Protein AF-A0A8X6HAU8-F1 (afdb_monomer_lite)

Radius of gyration: 21.68 Å; chains: 1; bounding box: 49×38×52 Å

Organism: Trichonephila clavata (NCBI:txid2740835)

Secondary structure (DSSP, 8-state):
----------------TTHHHHHHHHHHHHHHHHH--THHHHHHHHHGGG--SHHHHHHHHHHHH--HHHHHHHHHHHHHT--PPTT--HHHHHHHHHHHHHH--

pLDDT: mean 75.09, std 17.7, range [33.81, 94.06]

Foldseek 3Di:
DDDPDDDDDDDDDDDDPVVVVQVVFVVVLVVVLVVDDDPRNVVCVVCVVVCSGPVSVVVVCCVVPVPLVVVLVVLVVCVVPDDQDDVRDPVNVVVSNVVSVVSHD

Sequence (105 aa):
MARQVMIRQGRLRNTNESQNLTDGMTLCLANAYFFLKGTARMWYENNEENLSSWGKFQEQLKIAFGSTELFIKQAERELKNRAQKTGESTQTLKVRLSKCARTLP

Structure (mmCIF, N/CA/C/O backbone):
data_AF-A0A8X6HAU8-F1
#
_entry.id   AF-A0A8X6HAU8-F1
#
loop_
_atom_site.group_PDB
_atom_site.id
_atom_site.type_symbol
_atom_site.label_atom_id
_atom_site.label_alt_id
_atom_site.label_comp_id
_atom_site.label_asym_id
_atom_site.label_entity_id
_atom_site.label_seq_id
_atom_site.pdbx_PDB_ins_code
_atom_site.Cartn_x
_atom_site.Cartn_y
_atom_site.Cartn_z
_atom_site.occupancy
_a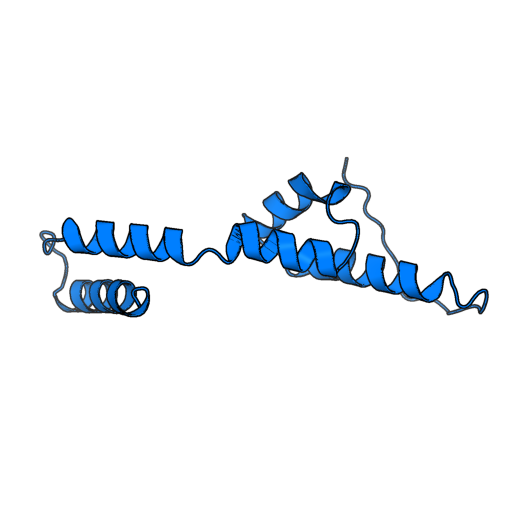tom_site.B_iso_or_equiv
_atom_site.auth_seq_id
_atom_site.auth_comp_id
_atom_site.auth_asym_id
_atom_site.auth_atom_id
_atom_site.pdbx_PDB_model_num
ATOM 1 N N . MET A 1 1 ? -6.036 0.089 -24.128 1.00 33.81 1 MET A N 1
ATOM 2 C CA . MET A 1 1 ? -6.120 -1.294 -24.648 1.00 33.81 1 MET A CA 1
ATOM 3 C C . MET A 1 1 ? -4.990 -2.089 -24.015 1.00 33.81 1 MET A C 1
ATOM 5 O O . MET A 1 1 ? -3.842 -1.849 -24.358 1.00 33.81 1 MET A O 1
ATOM 9 N N . ALA A 1 2 ? -5.297 -2.937 -23.031 1.00 35.12 2 ALA A N 1
ATOM 10 C CA . ALA A 1 2 ? -4.291 -3.707 -22.300 1.00 35.12 2 ALA A CA 1
ATOM 11 C C . ALA A 1 2 ? -3.691 -4.788 -23.211 1.00 35.12 2 ALA A C 1
ATOM 13 O O . ALA A 1 2 ? -4.422 -5.609 -23.772 1.00 35.12 2 ALA A O 1
ATOM 14 N N . ARG A 1 3 ? -2.367 -4.777 -23.389 1.00 43.25 3 ARG A N 1
ATOM 15 C CA . ARG A 1 3 ? -1.651 -5.827 -24.121 1.00 43.25 3 ARG A CA 1
ATOM 16 C C . ARG A 1 3 ? -1.585 -7.066 -23.234 1.00 43.25 3 ARG A C 1
ATOM 18 O O . ARG A 1 3 ? -0.745 -7.180 -22.354 1.00 43.25 3 A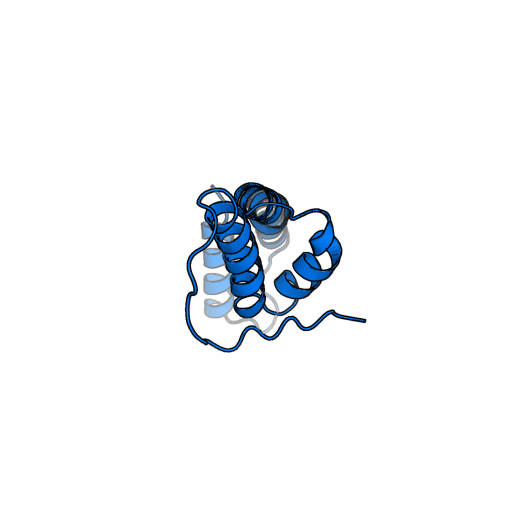RG A O 1
ATOM 25 N N . GLN A 1 4 ? -2.507 -7.990 -23.462 1.00 42.09 4 GLN A N 1
ATOM 26 C CA . GLN A 1 4 ? -2.534 -9.286 -22.802 1.00 42.09 4 GLN A CA 1
ATOM 27 C C . GLN A 1 4 ? -1.425 -10.164 -23.406 1.00 42.09 4 GLN A C 1
ATOM 29 O O . GLN A 1 4 ? -1.604 -10.769 -24.461 1.00 42.09 4 GLN A O 1
ATOM 34 N N . VAL A 1 5 ? -0.249 -10.202 -22.775 1.00 44.88 5 VAL A N 1
ATOM 35 C CA . VAL A 1 5 ? 0.823 -11.130 -23.163 1.00 44.88 5 VAL A CA 1
ATOM 36 C C . VAL A 1 5 ? 0.538 -12.480 -22.503 1.00 44.88 5 VAL A C 1
ATOM 38 O O . VAL A 1 5 ? 0.873 -12.724 -21.348 1.00 44.88 5 VAL A O 1
ATOM 41 N N . MET A 1 6 ? -0.142 -13.361 -23.238 1.00 44.81 6 MET A N 1
ATOM 42 C CA . MET A 1 6 ? -0.251 -14.779 -22.893 1.00 44.81 6 MET A CA 1
ATOM 43 C C . MET A 1 6 ? 1.072 -15.480 -23.222 1.00 44.81 6 MET A C 1
ATOM 45 O O . MET A 1 6 ? 1.360 -15.702 -24.396 1.00 44.81 6 MET A O 1
ATOM 49 N N . ILE A 1 7 ? 1.844 -15.899 -22.215 1.00 51.47 7 ILE A N 1
ATOM 50 C CA . ILE A 1 7 ? 2.934 -16.868 -22.416 1.00 51.47 7 ILE A CA 1
ATOM 51 C C . ILE A 1 7 ? 2.476 -18.224 -21.876 1.00 51.47 7 ILE A C 1
ATOM 53 O O . ILE A 1 7 ? 2.526 -18.506 -20.681 1.00 51.47 7 ILE A O 1
ATOM 57 N N . ARG A 1 8 ? 1.975 -19.064 -22.791 1.00 38.66 8 ARG A N 1
ATOM 58 C CA . ARG A 1 8 ? 1.770 -20.500 -22.564 1.00 38.66 8 ARG A CA 1
ATOM 59 C C . ARG A 1 8 ? 3.138 -21.168 -22.395 1.00 38.66 8 ARG A C 1
ATOM 61 O O . ARG A 1 8 ? 4.001 -21.021 -23.253 1.00 38.66 8 ARG A O 1
ATOM 68 N N . GLN A 1 9 ? 3.295 -21.934 -21.318 1.00 47.03 9 GLN A N 1
ATOM 69 C CA . GLN A 1 9 ? 4.422 -22.837 -21.068 1.00 47.03 9 GLN A CA 1
ATOM 70 C C . GLN A 1 9 ? 4.700 -23.713 -22.303 1.00 47.03 9 GLN A C 1
ATOM 72 O O . GLN A 1 9 ? 3.882 -24.558 -22.666 1.00 47.03 9 GLN A O 1
ATOM 77 N N . GLY A 1 10 ? 5.840 -23.497 -22.963 1.00 37.62 10 GLY A N 1
ATOM 78 C CA . GLY A 1 10 ? 6.187 -24.201 -24.193 1.00 37.62 10 GLY A CA 1
ATOM 79 C C . GLY A 1 10 ? 7.645 -24.026 -24.609 1.00 37.62 10 GLY A C 1
ATOM 80 O O . GLY A 1 10 ? 7.954 -23.166 -25.421 1.00 37.62 10 GLY A O 1
ATOM 81 N N . ARG A 1 11 ? 8.498 -24.937 -24.121 1.00 40.03 11 ARG A N 1
ATOM 82 C CA . ARG A 1 11 ? 9.769 -25.377 -24.732 1.00 40.03 11 ARG A CA 1
ATOM 83 C C . ARG A 1 11 ? 10.871 -24.312 -24.876 1.00 40.03 11 ARG A C 1
ATOM 85 O O . ARG A 1 11 ? 10.995 -23.649 -25.900 1.00 40.03 11 ARG A O 1
ATOM 92 N N . LEU A 1 12 ? 11.759 -24.283 -23.881 1.00 41.03 12 LEU A N 1
ATOM 93 C CA . LEU A 1 12 ? 13.039 -23.570 -23.910 1.00 41.03 12 LEU A CA 1
ATOM 94 C C . LEU A 1 12 ? 13.890 -24.054 -25.099 1.00 41.03 12 LEU A C 1
ATOM 96 O O . LEU A 1 12 ? 14.348 -25.199 -25.119 1.00 41.03 12 LEU A O 1
ATOM 100 N N . ARG A 1 13 ? 14.096 -23.190 -26.098 1.00 40.06 13 ARG A N 1
ATOM 101 C CA . ARG A 1 13 ? 15.205 -23.313 -27.051 1.00 40.06 13 ARG A CA 1
ATOM 102 C C . ARG A 1 13 ? 16.234 -22.239 -26.733 1.00 40.06 13 ARG A C 1
ATOM 104 O O . ARG A 1 13 ? 15.907 -21.078 -26.531 1.00 40.06 13 ARG A O 1
ATOM 111 N N . ASN A 1 14 ? 17.459 -22.722 -26.627 1.00 44.25 14 ASN A N 1
ATOM 112 C CA . ASN A 1 14 ? 18.639 -22.070 -26.104 1.00 44.25 14 ASN A CA 1
ATOM 113 C C . ASN A 1 14 ? 19.178 -21.049 -27.117 1.00 44.25 14 ASN A C 1
ATOM 115 O O . ASN A 1 14 ? 19.611 -21.461 -28.189 1.00 44.25 14 ASN A O 1
ATOM 119 N N . THR A 1 15 ? 19.149 -19.760 -26.775 1.00 41.09 15 THR A N 1
ATOM 120 C CA . THR A 1 15 ? 20.014 -18.716 -27.346 1.00 41.09 15 THR A CA 1
ATOM 121 C C . THR A 1 15 ? 20.129 -17.560 -26.343 1.00 41.09 15 THR A C 1
ATOM 123 O O . THR A 1 15 ? 19.133 -16.910 -26.042 1.00 41.09 15 THR A O 1
ATOM 126 N N . ASN A 1 16 ? 21.365 -17.280 -25.912 1.00 40.50 16 ASN A N 1
ATOM 127 C CA . ASN A 1 16 ? 21.877 -15.983 -25.438 1.00 40.50 16 ASN A CA 1
ATOM 128 C C . ASN A 1 16 ? 21.681 -15.655 -23.940 1.00 40.50 16 ASN A C 1
ATOM 130 O O . ASN A 1 16 ? 20.660 -15.125 -23.504 1.00 40.50 16 ASN A O 1
ATOM 134 N N . GLU A 1 17 ? 22.743 -15.863 -23.157 1.00 46.12 17 GLU A N 1
ATOM 135 C CA . GLU A 1 17 ? 22.841 -15.601 -21.709 1.00 46.12 17 GLU A CA 1
ATOM 136 C C . GLU A 1 17 ? 22.572 -14.147 -21.263 1.00 46.12 17 GLU A C 1
ATOM 138 O O . GLU A 1 17 ? 22.354 -13.914 -20.078 1.00 46.12 17 GLU A O 1
ATOM 143 N N . SER A 1 18 ? 22.478 -13.170 -22.173 1.00 45.78 18 SER A N 1
ATOM 144 C CA . SER A 1 18 ? 22.043 -11.798 -21.842 1.00 45.78 18 SER A CA 1
ATOM 145 C C . SER A 1 18 ? 20.535 -11.551 -22.003 1.00 45.78 18 SER A C 1
ATOM 147 O O . SER A 1 18 ? 20.036 -10.552 -21.494 1.00 45.78 18 SER A O 1
ATOM 149 N N . GLN A 1 19 ? 19.792 -12.446 -22.666 1.00 45.78 19 GLN A N 1
ATOM 150 C CA . GLN A 1 19 ? 18.331 -12.345 -22.819 1.00 45.78 19 GLN A CA 1
ATOM 151 C C . GLN A 1 19 ? 17.565 -13.010 -21.661 1.00 45.78 19 GLN A C 1
ATOM 153 O O . GLN A 1 19 ? 16.415 -12.667 -21.414 1.00 45.78 19 GLN A O 1
ATOM 158 N N . ASN A 1 20 ? 18.207 -13.898 -20.894 1.00 45.50 20 ASN A N 1
ATOM 159 C CA . ASN A 1 20 ? 17.569 -14.605 -19.773 1.00 45.50 20 ASN A CA 1
ATOM 160 C C . ASN A 1 20 ? 17.333 -13.725 -18.530 1.00 45.50 20 ASN A C 1
ATOM 162 O O . ASN A 1 20 ? 16.389 -13.958 -17.777 1.00 45.50 20 ASN A O 1
ATOM 166 N N . LEU A 1 21 ? 18.170 -12.708 -18.299 1.00 48.50 21 LEU A N 1
ATOM 167 C CA . LEU A 1 21 ? 18.029 -11.811 -17.144 1.00 48.50 21 LEU A CA 1
ATOM 168 C C . LEU A 1 21 ? 16.862 -10.834 -17.319 1.00 48.50 21 LEU A C 1
ATOM 170 O O . LEU A 1 21 ? 16.089 -10.626 -16.387 1.00 48.50 21 LEU A O 1
ATOM 174 N N . THR A 1 22 ? 16.710 -10.266 -18.515 1.00 51.59 22 THR A N 1
ATOM 175 C CA . THR A 1 22 ? 15.599 -9.365 -18.845 1.00 51.59 22 THR A CA 1
ATOM 176 C C . THR A 1 22 ? 14.273 -10.112 -18.936 1.00 51.59 22 THR A C 1
ATOM 178 O O . THR A 1 22 ? 13.289 -9.627 -18.383 1.00 51.59 22 THR A O 1
ATOM 181 N N . ASP A 1 23 ? 14.249 -11.318 -19.515 1.00 56.81 23 ASP A N 1
ATOM 182 C CA . ASP A 1 23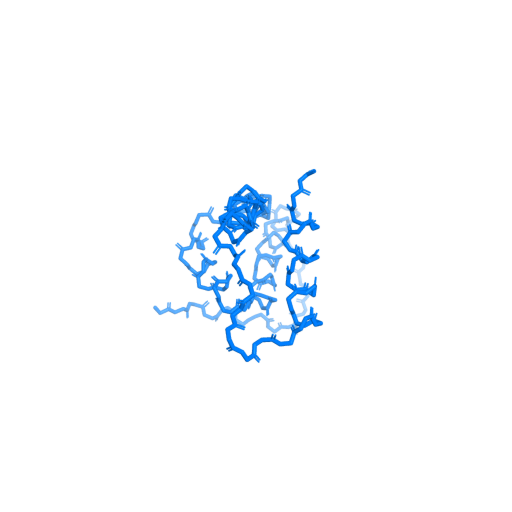 ? 13.037 -12.148 -19.587 1.00 56.81 23 ASP A CA 1
ATOM 183 C C . ASP A 1 23 ? 12.553 -12.573 -18.186 1.00 56.81 23 ASP A C 1
ATOM 185 O O . ASP A 1 23 ? 11.370 -12.458 -17.866 1.00 56.81 23 ASP A O 1
ATOM 189 N N . GLY A 1 24 ? 13.481 -12.925 -17.285 1.00 59.66 24 GLY A N 1
ATOM 190 C CA . GLY A 1 24 ? 13.169 -13.198 -15.879 1.00 59.66 24 GLY A CA 1
ATOM 191 C C . GLY A 1 24 ? 12.631 -11.977 -15.119 1.00 59.66 24 GLY A C 1
ATOM 192 O O . GLY A 1 24 ? 11.679 -12.099 -14.346 1.00 59.66 24 GLY A O 1
ATOM 193 N N . MET A 1 25 ? 13.190 -10.783 -15.352 1.00 63.59 25 MET A N 1
ATOM 194 C CA . MET A 1 25 ? 12.720 -9.538 -14.723 1.00 63.59 25 MET A CA 1
ATOM 195 C C . MET A 1 25 ? 11.322 -9.132 -15.206 1.00 63.59 25 MET A C 1
ATOM 197 O O . MET A 1 25 ? 10.480 -8.752 -14.387 1.00 63.59 25 MET A O 1
ATOM 201 N N . THR A 1 26 ? 11.051 -9.248 -16.508 1.00 68.38 26 THR A N 1
ATOM 202 C CA . THR A 1 26 ? 9.730 -8.981 -17.093 1.00 68.38 26 THR A CA 1
ATOM 203 C C . THR A 1 26 ? 8.697 -10.009 -16.625 1.00 68.38 26 THR A C 1
ATOM 205 O O . THR A 1 26 ? 7.566 -9.639 -16.301 1.00 68.38 26 THR A O 1
ATOM 208 N N . LEU A 1 27 ? 9.089 -11.279 -16.487 1.00 76.19 27 LEU A N 1
ATOM 209 C CA . LEU A 1 27 ? 8.222 -12.335 -15.967 1.00 76.19 27 LEU A CA 1
ATOM 210 C C . LEU A 1 27 ? 7.825 -12.095 -14.502 1.00 76.19 27 LEU A C 1
ATOM 212 O O . LEU A 1 27 ? 6.666 -12.293 -14.141 1.00 76.19 27 LEU A O 1
ATOM 216 N N . CYS A 1 28 ? 8.744 -11.622 -13.655 1.00 79.75 28 CYS A N 1
ATOM 217 C CA . CYS A 1 28 ? 8.441 -11.287 -12.258 1.00 79.75 28 CYS A CA 1
ATOM 218 C C . CYS A 1 28 ? 7.376 -10.186 -12.130 1.00 79.75 28 CYS A C 1
ATOM 220 O O . CYS A 1 28 ? 6.461 -10.306 -11.314 1.00 79.75 28 CYS A O 1
ATOM 222 N N . LEU A 1 29 ? 7.466 -9.139 -12.952 1.00 81.56 29 LEU A N 1
ATOM 223 C CA . LEU A 1 29 ? 6.497 -8.039 -12.974 1.00 81.56 29 LEU A CA 1
ATOM 224 C C . LEU A 1 29 ? 5.124 -8.497 -13.483 1.00 81.56 29 LEU A C 1
ATOM 226 O O . LEU A 1 29 ? 4.107 -8.253 -12.830 1.00 81.56 29 LEU A O 1
ATOM 230 N N . ALA A 1 30 ? 5.100 -9.252 -14.586 1.00 79.44 30 ALA A N 1
ATOM 231 C CA . ALA A 1 30 ? 3.875 -9.844 -15.119 1.00 79.44 30 ALA A CA 1
ATOM 232 C C . ALA A 1 30 ? 3.200 -10.780 -14.100 1.00 79.44 30 ALA A C 1
ATOM 234 O O . ALA A 1 30 ? 1.983 -10.743 -13.926 1.00 79.44 30 ALA A O 1
ATOM 235 N N . ASN A 1 31 ? 3.986 -11.570 -13.364 1.00 85.50 31 ASN A N 1
ATOM 236 C CA . ASN A 1 31 ? 3.475 -12.424 -12.295 1.00 85.50 31 ASN A CA 1
ATOM 237 C C . ASN A 1 31 ? 2.900 -11.605 -11.135 1.00 85.50 31 ASN A C 1
ATOM 239 O O . ASN A 1 31 ? 1.822 -11.932 -10.639 1.00 85.50 31 ASN A O 1
ATOM 243 N N . ALA A 1 32 ? 3.573 -10.529 -10.717 1.00 84.69 32 ALA A N 1
ATOM 244 C CA . ALA A 1 32 ? 3.106 -9.679 -9.624 1.00 84.69 32 ALA A CA 1
ATOM 245 C C . ALA A 1 32 ? 1.725 -9.078 -9.901 1.00 84.69 32 ALA A C 1
ATOM 247 O O . ALA A 1 32 ? 0.885 -9.081 -9.000 1.00 84.69 32 ALA A O 1
ATOM 248 N N . TYR A 1 33 ? 1.447 -8.666 -11.141 1.00 86.69 33 TYR A N 1
ATOM 249 C CA . TYR A 1 33 ? 0.132 -8.163 -11.546 1.00 86.69 33 TYR A CA 1
ATOM 250 C C . TYR A 1 33 ? -1.022 -9.112 -11.164 1.00 86.69 33 TYR A C 1
ATOM 252 O O . TYR A 1 33 ? -2.050 -8.663 -10.644 1.00 86.69 33 TYR A O 1
ATOM 260 N N . PHE A 1 34 ? -0.847 -10.430 -11.332 1.00 87.12 34 PHE A N 1
ATOM 261 C CA . PHE A 1 34 ? -1.879 -11.422 -10.995 1.00 87.12 34 PHE A CA 1
ATOM 262 C C . PHE A 1 34 ? -2.195 -11.492 -9.494 1.00 87.12 34 PHE A C 1
ATOM 264 O O . PHE A 1 34 ? -3.323 -11.827 -9.121 1.00 87.12 34 PHE A O 1
ATOM 271 N N . PHE A 1 35 ? -1.239 -11.136 -8.633 1.00 87.00 35 PHE A N 1
ATOM 272 C CA . PHE A 1 35 ? -1.427 -11.108 -7.181 1.00 87.00 35 PHE A CA 1
ATOM 273 C C . PHE A 1 35 ? -2.044 -9.798 -6.675 1.00 87.00 35 PHE A C 1
ATOM 275 O O . PHE A 1 35 ? -2.594 -9.767 -5.572 1.00 87.00 35 PHE A O 1
ATOM 282 N N . LEU A 1 36 ? -2.012 -8.723 -7.468 1.00 87.9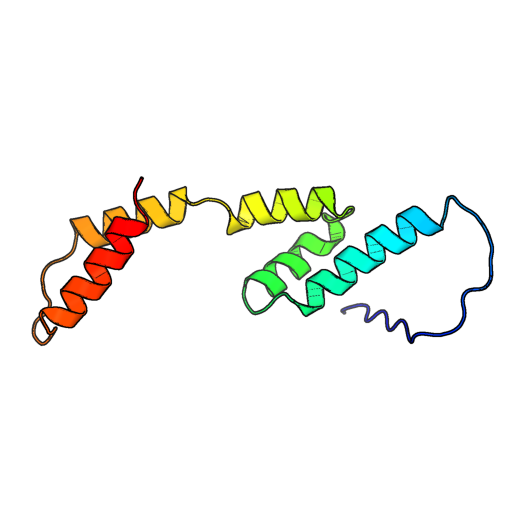4 36 LEU A N 1
ATOM 283 C CA . LEU A 1 36 ? -2.601 -7.439 -7.091 1.00 87.94 36 LEU A CA 1
ATOM 284 C C . LEU A 1 36 ? -4.122 -7.449 -7.274 1.00 87.94 36 LEU A C 1
ATOM 286 O O . LEU A 1 36 ? -4.652 -8.017 -8.232 1.00 87.94 36 LEU A O 1
ATOM 290 N N . LYS A 1 37 ? -4.840 -6.777 -6.368 1.00 89.19 37 LYS A N 1
ATOM 291 C CA . LYS A 1 37 ? -6.303 -6.614 -6.410 1.00 89.19 37 LYS A CA 1
ATOM 292 C C . LYS A 1 37 ? -6.710 -5.181 -6.070 1.00 89.19 37 LYS A C 1
ATOM 294 O O . LYS A 1 37 ? -5.996 -4.481 -5.353 1.00 89.19 37 LYS A O 1
ATOM 299 N N . GLY A 1 38 ? -7.878 -4.770 -6.566 1.00 92.44 38 GLY A N 1
ATOM 300 C CA . GLY A 1 38 ? -8.486 -3.473 -6.260 1.00 92.44 38 GLY A CA 1
ATOM 301 C C . GLY A 1 38 ? -7.536 -2.304 -6.527 1.00 92.44 38 GLY A C 1
ATOM 302 O O . GLY A 1 38 ? -6.940 -2.213 -7.599 1.00 92.44 38 GLY A O 1
ATOM 303 N N . THR A 1 39 ? -7.364 -1.440 -5.526 1.00 89.38 39 THR A N 1
ATOM 304 C CA . THR A 1 39 ? -6.530 -0.231 -5.603 1.00 89.38 39 THR A CA 1
ATOM 305 C C . THR A 1 39 ? -5.077 -0.516 -5.974 1.00 89.38 39 THR A C 1
ATOM 307 O O . THR A 1 39 ? -4.497 0.242 -6.742 1.00 89.38 39 THR A O 1
ATOM 310 N N . ALA A 1 40 ? -4.495 -1.622 -5.500 1.00 89.31 40 ALA A N 1
ATOM 311 C CA . ALA A 1 40 ? -3.111 -1.964 -5.825 1.00 89.31 40 ALA A CA 1
ATOM 312 C C . ALA A 1 40 ? -2.940 -2.347 -7.304 1.00 89.31 40 ALA A C 1
ATOM 314 O O . ALA A 1 40 ? -1.923 -2.020 -7.910 1.00 89.31 40 ALA A O 1
ATOM 315 N N . ARG A 1 41 ? -3.955 -2.986 -7.904 1.00 91.25 41 ARG A N 1
ATOM 316 C CA . ARG A 1 41 ? -3.954 -3.315 -9.336 1.00 91.25 41 ARG A CA 1
ATOM 317 C C . ARG A 1 41 ? -4.111 -2.061 -10.194 1.00 91.25 41 ARG A C 1
ATOM 319 O O . ARG A 1 41 ? -3.311 -1.862 -11.095 1.00 91.25 41 ARG A O 1
ATOM 326 N N . MET A 1 42 ? -5.073 -1.196 -9.866 1.00 92.50 42 MET A N 1
ATOM 327 C CA . MET A 1 42 ? -5.252 0.080 -10.579 1.00 92.50 42 MET A CA 1
ATOM 328 C C . MET A 1 42 ? -4.000 0.960 -10.486 1.00 92.50 42 MET A C 1
ATOM 330 O O . MET A 1 42 ? -3.594 1.578 -11.463 1.00 92.50 42 MET A O 1
ATOM 334 N N . TRP A 1 43 ? -3.356 1.000 -9.315 1.00 94.06 43 TRP A N 1
ATOM 335 C CA . TRP A 1 43 ? -2.087 1.703 -9.148 1.00 94.06 43 TRP A CA 1
ATOM 336 C C . TRP A 1 43 ? -0.996 1.134 -10.061 1.00 94.06 43 TRP A C 1
ATOM 338 O O . TRP A 1 43 ? -0.291 1.912 -10.697 1.00 94.06 43 TRP A O 1
ATOM 348 N N . TYR A 1 44 ? -0.881 -0.193 -10.162 1.00 90.81 44 TYR A N 1
ATOM 349 C CA . TYR A 1 44 ? 0.092 -0.831 -11.047 1.00 90.81 44 TYR A CA 1
ATOM 350 C C . TYR A 1 44 ? -0.152 -0.461 -12.513 1.00 90.81 44 TYR A C 1
ATOM 352 O O . TYR A 1 44 ? 0.779 -0.033 -13.180 1.00 90.81 44 TYR A O 1
ATOM 360 N N . GLU A 1 45 ? -1.396 -0.553 -12.992 1.00 90.38 45 GLU A N 1
ATOM 361 C CA . GLU A 1 45 ? -1.773 -0.212 -14.376 1.00 90.38 45 GLU A CA 1
ATOM 362 C C . GLU A 1 45 ? -1.431 1.245 -14.720 1.00 90.38 45 GLU A C 1
ATOM 364 O O . GLU A 1 45 ? -0.891 1.525 -15.784 1.00 90.38 45 GLU A O 1
ATOM 369 N N . ASN A 1 46 ? -1.661 2.171 -13.786 1.00 91.88 46 ASN A N 1
ATOM 370 C CA . ASN A 1 46 ? -1.338 3.588 -13.975 1.00 91.88 46 ASN A CA 1
ATOM 371 C C . ASN A 1 46 ? 0.168 3.892 -13.957 1.00 91.88 46 ASN A C 1
ATOM 373 O O . ASN A 1 46 ? 0.575 4.977 -14.366 1.00 91.88 46 ASN A O 1
ATOM 377 N N . ASN A 1 47 ? 0.990 2.980 -13.437 1.00 89.44 47 ASN A N 1
ATOM 378 C CA . ASN A 1 47 ? 2.429 3.179 -13.280 1.00 89.44 47 ASN A CA 1
ATOM 379 C C . ASN A 1 47 ? 3.257 2.189 -14.108 1.00 89.44 47 ASN A C 1
ATOM 381 O O . ASN A 1 47 ? 4.480 2.255 -14.040 1.00 89.44 47 ASN A O 1
ATOM 385 N N . GLU A 1 48 ? 2.630 1.304 -14.888 1.00 84.81 48 GLU A N 1
ATOM 386 C CA . GLU A 1 48 ? 3.272 0.171 -15.568 1.00 84.81 48 GLU A CA 1
ATOM 387 C C . GLU A 1 48 ? 4.485 0.601 -16.406 1.00 84.81 48 GLU A C 1
ATOM 389 O O . GLU A 1 48 ? 5.555 0.005 -16.297 1.00 84.81 48 GLU A O 1
ATOM 394 N N . GLU A 1 49 ? 4.364 1.703 -17.149 1.00 84.69 49 GLU A N 1
ATOM 395 C CA . GLU A 1 49 ? 5.444 2.260 -17.980 1.00 84.69 49 GLU A CA 1
ATOM 396 C C . GLU A 1 49 ? 6.674 2.692 -17.162 1.00 84.69 49 GLU A C 1
ATOM 398 O O . GLU A 1 49 ? 7.809 2.651 -17.640 1.00 84.69 49 GLU A O 1
ATOM 403 N N . ASN A 1 50 ? 6.469 3.062 -15.897 1.00 83.38 50 ASN A N 1
ATOM 404 C CA . ASN A 1 50 ? 7.527 3.488 -14.989 1.00 83.38 50 ASN A CA 1
ATOM 405 C C . ASN A 1 50 ? 8.182 2.312 -14.249 1.00 83.38 50 ASN A C 1
ATOM 407 O O . ASN A 1 50 ? 9.256 2.497 -13.665 1.00 83.38 50 ASN A O 1
ATOM 411 N N . LEU A 1 51 ? 7.582 1.118 -14.274 1.00 85.50 51 LEU A N 1
ATOM 412 C CA . LEU A 1 51 ? 8.012 -0.078 -13.546 1.00 85.50 51 LEU A CA 1
ATOM 413 C C . LEU A 1 51 ? 8.949 -0.957 -14.391 1.00 85.50 51 LEU A C 1
ATOM 415 O O . LEU A 1 51 ? 8.667 -2.116 -14.665 1.00 85.50 51 LEU A O 1
ATOM 419 N N . SER A 1 52 ? 10.098 -0.412 -14.796 1.00 83.00 52 SER A N 1
ATOM 420 C CA . SER A 1 52 ? 11.030 -1.079 -15.722 1.00 83.00 52 SER A CA 1
ATOM 421 C C . SER A 1 52 ? 11.875 -2.210 -15.118 1.00 83.00 52 SER A C 1
ATOM 423 O O . SER A 1 52 ? 12.576 -2.913 -15.844 1.00 83.00 52 SER A O 1
ATOM 425 N N . SER A 1 53 ? 11.855 -2.389 -13.796 1.00 85.62 53 SER A N 1
ATOM 426 C CA . SER A 1 53 ? 12.587 -3.457 -13.113 1.00 85.62 53 SER A CA 1
ATOM 427 C C . SER A 1 53 ? 11.878 -3.884 -11.834 1.00 85.62 53 SER A C 1
ATOM 429 O O . SER A 1 53 ? 11.127 -3.113 -11.230 1.00 85.62 53 SER A O 1
ATOM 431 N N . TRP A 1 54 ? 12.160 -5.107 -11.378 1.00 85.75 54 TRP A N 1
ATOM 432 C CA . TRP A 1 54 ? 11.625 -5.613 -10.114 1.00 85.75 54 TRP A CA 1
ATOM 433 C C . TRP A 1 54 ? 11.992 -4.718 -8.923 1.00 85.75 54 TRP A C 1
ATOM 435 O O . TRP A 1 54 ? 11.136 -4.403 -8.099 1.00 85.75 54 TRP A O 1
ATOM 445 N N . GLY A 1 55 ? 13.239 -4.240 -8.868 1.00 87.25 55 GLY A N 1
ATOM 446 C CA . GLY A 1 55 ? 13.691 -3.332 -7.811 1.00 87.25 55 GLY A CA 1
ATOM 447 C C . GLY A 1 55 ? 12.910 -2.016 -7.800 1.00 87.25 55 GLY A C 1
ATOM 448 O O . GLY A 1 55 ? 12.452 -1.584 -6.743 1.00 87.25 55 GLY A O 1
ATOM 449 N N . LYS A 1 56 ? 12.667 -1.432 -8.982 1.00 88.31 56 LYS A N 1
ATOM 450 C CA . LYS A 1 56 ? 11.880 -0.199 -9.116 1.00 88.31 56 LYS A CA 1
ATOM 451 C C . LYS A 1 56 ? 10.417 -0.420 -8.732 1.00 88.31 56 LYS A C 1
ATOM 453 O O . LYS A 1 56 ? 9.830 0.420 -8.060 1.00 88.31 56 LYS A O 1
ATOM 458 N N . PHE A 1 57 ? 9.844 -1.574 -9.071 1.00 89.62 57 PHE A N 1
ATOM 459 C CA . PHE A 1 57 ? 8.525 -1.971 -8.579 1.00 89.62 57 PHE A CA 1
ATOM 460 C C . PHE A 1 57 ? 8.471 -2.063 -7.058 1.00 89.62 57 PHE A C 1
ATOM 462 O O . PHE A 1 57 ? 7.586 -1.462 -6.456 1.00 89.62 57 PHE A O 1
ATOM 469 N N . GLN A 1 58 ? 9.420 -2.747 -6.420 1.00 89.06 58 GLN A N 1
ATOM 470 C CA . GLN A 1 58 ? 9.443 -2.860 -4.961 1.00 89.06 58 GLN A CA 1
ATOM 471 C C . GLN A 1 58 ? 9.580 -1.495 -4.276 1.00 89.06 58 GLN A C 1
ATOM 473 O O . GLN A 1 58 ? 8.917 -1.248 -3.269 1.00 89.06 58 GLN A O 1
ATOM 478 N N . GLU A 1 59 ? 10.423 -0.612 -4.807 1.00 90.31 59 GLU A N 1
ATOM 479 C CA . GLU A 1 59 ? 10.600 0.748 -4.297 1.00 90.31 59 GLU A CA 1
ATOM 480 C C . GLU A 1 59 ? 9.312 1.570 -4.427 1.00 90.31 59 GLU A C 1
ATOM 482 O O . GLU A 1 59 ? 8.802 2.084 -3.432 1.00 90.31 59 GLU A O 1
ATOM 487 N N . GLN A 1 60 ? 8.735 1.633 -5.628 1.00 90.25 60 GLN A N 1
ATOM 488 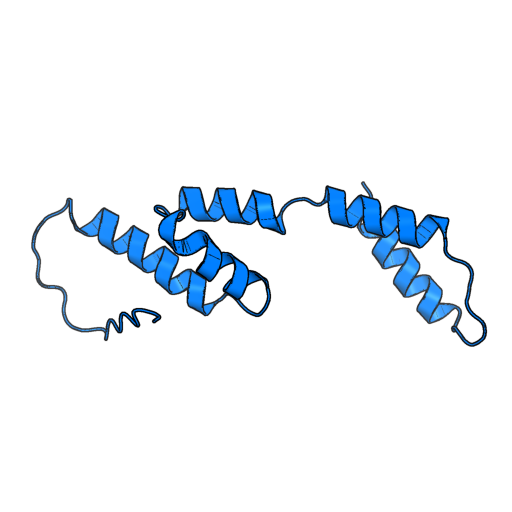C CA . GLN A 1 60 ? 7.514 2.399 -5.883 1.00 90.25 60 GLN A CA 1
ATOM 489 C C . GLN A 1 60 ? 6.319 1.847 -5.096 1.00 90.25 60 GLN A C 1
ATOM 491 O O . GLN A 1 60 ? 5.518 2.615 -4.566 1.00 90.25 60 GLN A O 1
ATOM 496 N N . LEU A 1 61 ? 6.234 0.524 -4.931 1.00 89.50 61 LEU A N 1
ATOM 497 C CA . LEU A 1 61 ? 5.201 -0.114 -4.119 1.00 89.50 61 LEU A CA 1
ATOM 498 C C . LEU A 1 61 ? 5.347 0.256 -2.634 1.00 89.50 61 LEU A C 1
ATOM 500 O O . LEU A 1 61 ? 4.348 0.527 -1.970 1.00 89.50 61 LEU A O 1
ATOM 504 N N . LYS A 1 62 ? 6.579 0.321 -2.108 1.00 87.81 62 LYS A N 1
ATOM 505 C CA . LYS A 1 62 ? 6.843 0.798 -0.739 1.00 87.81 62 LYS A CA 1
ATOM 506 C C . LYS A 1 62 ? 6.518 2.278 -0.569 1.00 87.81 62 LYS A C 1
ATOM 508 O O . LYS A 1 62 ? 5.996 2.654 0.472 1.00 87.81 62 LYS A O 1
ATOM 513 N N . ILE A 1 63 ? 6.781 3.114 -1.566 1.00 87.44 63 ILE A N 1
ATOM 514 C CA . ILE A 1 63 ? 6.408 4.533 -1.506 1.00 87.44 63 ILE A CA 1
ATOM 515 C C . ILE A 1 63 ? 4.880 4.675 -1.484 1.00 87.44 63 ILE A C 1
ATOM 517 O O . ILE A 1 63 ? 4.337 5.392 -0.646 1.00 87.44 63 ILE A O 1
ATOM 521 N N . ALA A 1 64 ? 4.182 3.952 -2.361 1.00 87.62 64 ALA A N 1
ATOM 522 C CA . ALA A 1 64 ? 2.733 4.050 -2.503 1.00 87.62 64 ALA A CA 1
ATOM 523 C C . ALA A 1 64 ? 1.954 3.425 -1.331 1.00 87.62 64 ALA A C 1
ATOM 525 O O . ALA A 1 64 ? 0.937 3.974 -0.909 1.00 87.62 64 ALA A O 1
ATOM 526 N N . PHE A 1 65 ? 2.415 2.288 -0.801 1.00 85.75 65 PHE A N 1
ATOM 527 C CA . PHE A 1 65 ? 1.671 1.493 0.189 1.00 85.75 65 PHE A CA 1
ATOM 528 C C . PHE A 1 65 ? 2.426 1.238 1.496 1.00 85.75 65 PHE A C 1
ATOM 530 O O . PHE A 1 65 ? 1.838 0.737 2.451 1.00 85.75 65 PHE A O 1
ATOM 537 N N . GLY A 1 66 ? 3.717 1.552 1.555 1.00 81.31 66 GLY A N 1
ATOM 538 C CA . GLY A 1 66 ? 4.565 1.303 2.721 1.00 81.31 66 GLY A CA 1
ATOM 539 C C . GLY A 1 66 ? 4.605 2.451 3.727 1.00 81.31 66 GLY A C 1
ATOM 540 O O . GLY A 1 66 ? 5.184 2.274 4.796 1.00 81.31 66 GLY A O 1
ATOM 541 N N . SER A 1 67 ? 4.000 3.610 3.435 1.00 77.81 67 SER A N 1
ATOM 542 C CA . SER A 1 67 ? 3.944 4.706 4.408 1.00 77.81 67 SER A CA 1
ATOM 543 C C . SER A 1 67 ? 2.965 4.393 5.541 1.00 77.81 67 SER A C 1
ATOM 545 O O . SER A 1 67 ? 1.754 4.599 5.433 1.00 77.81 67 SER A O 1
ATOM 547 N N . THR A 1 68 ? 3.513 3.938 6.668 1.00 73.25 68 THR A N 1
ATOM 548 C CA . THR A 1 68 ? 2.785 3.782 7.934 1.00 73.25 68 THR A CA 1
ATOM 549 C C . THR A 1 68 ? 2.323 5.128 8.493 1.00 73.25 68 THR A C 1
ATOM 551 O O . THR A 1 68 ? 1.359 5.177 9.246 1.00 73.25 68 THR A O 1
ATOM 554 N N . GLU A 1 69 ? 2.957 6.237 8.102 1.00 78.25 69 GLU A N 1
ATOM 555 C CA . GLU A 1 69 ? 2.665 7.578 8.620 1.00 78.25 69 GLU A CA 1
ATOM 556 C C . GLU A 1 69 ? 1.223 8.017 8.335 1.00 78.25 69 GLU A C 1
ATOM 558 O O . GLU A 1 69 ? 0.569 8.613 9.191 1.00 78.25 69 GLU A O 1
ATOM 563 N N . LEU A 1 70 ? 0.690 7.683 7.155 1.00 77.19 70 LEU A N 1
ATOM 564 C CA . LEU A 1 70 ? -0.712 7.957 6.828 1.00 77.19 70 LEU A CA 1
ATOM 565 C C . LEU A 1 70 ? -1.658 7.163 7.735 1.00 77.19 70 LEU A C 1
ATOM 567 O O . LEU A 1 70 ? -2.638 7.717 8.237 1.00 77.19 70 LEU A O 1
ATOM 571 N N . PHE A 1 71 ? -1.336 5.896 7.999 1.00 79.75 71 PHE A N 1
ATOM 572 C CA . PHE A 1 71 ? -2.107 5.045 8.903 1.00 79.75 71 PHE A CA 1
ATOM 573 C C . PHE A 1 71 ? -2.003 5.513 10.361 1.00 79.75 71 PHE A C 1
ATOM 575 O O . PHE A 1 71 ? -3.016 5.535 11.056 1.00 79.75 71 PHE A O 1
ATOM 582 N N . ILE A 1 72 ? -0.826 5.969 10.800 1.00 82.75 72 ILE A N 1
ATOM 583 C CA . ILE A 1 72 ? -0.585 6.578 12.116 1.00 82.75 72 ILE A CA 1
ATOM 584 C C . ILE A 1 72 ? -1.424 7.846 12.265 1.00 82.75 72 ILE A C 1
ATOM 586 O O . ILE A 1 72 ? -2.239 7.937 13.178 1.00 82.75 72 ILE A O 1
ATOM 590 N N . LYS A 1 73 ? -1.319 8.795 11.327 1.00 84.12 73 LYS A N 1
ATOM 591 C CA . LYS A 1 73 ? -2.104 10.042 11.341 1.00 84.12 73 LYS A CA 1
ATOM 592 C C . LYS A 1 73 ? -3.608 9.773 11.336 1.00 84.12 73 LYS A C 1
ATOM 594 O O . LYS A 1 73 ? -4.372 10.489 11.988 1.00 84.12 73 LYS A O 1
ATOM 599 N N . GLN A 1 74 ? -4.050 8.750 10.608 1.00 82.62 74 GLN A N 1
ATOM 600 C CA . GLN A 1 74 ? -5.447 8.333 10.604 1.00 82.62 74 GLN A CA 1
ATOM 601 C C . GLN A 1 74 ? -5.864 7.722 11.948 1.00 82.62 74 GLN A C 1
ATOM 603 O O . GLN A 1 74 ? -6.912 8.103 12.471 1.00 82.62 74 GLN A O 1
ATOM 608 N N . ALA A 1 75 ? -5.045 6.844 12.532 1.00 84.75 75 ALA A N 1
ATOM 609 C CA . ALA A 1 75 ? -5.281 6.252 13.847 1.00 84.75 75 ALA A CA 1
ATOM 610 C C . ALA A 1 75 ? -5.314 7.320 14.956 1.00 84.75 75 ALA A C 1
ATOM 612 O O . ALA A 1 75 ? -6.230 7.319 15.777 1.00 84.75 75 ALA A O 1
ATOM 613 N N . GLU A 1 76 ? -4.392 8.286 14.941 1.00 86.75 76 GLU A N 1
ATOM 614 C CA . GLU A 1 76 ? -4.387 9.424 15.867 1.00 86.75 76 GLU A CA 1
ATOM 615 C C . GLU A 1 76 ? -5.651 10.274 15.739 1.00 86.75 76 GLU A C 1
ATOM 617 O O . GLU A 1 76 ? -6.261 10.642 16.744 1.00 86.75 76 GLU A O 1
ATOM 622 N N . ARG A 1 77 ? -6.066 10.595 14.506 1.00 85.94 77 ARG A N 1
ATOM 623 C CA . ARG A 1 77 ? -7.296 11.358 14.257 1.00 85.94 77 ARG A CA 1
ATOM 624 C C . ARG A 1 77 ? -8.525 10.592 14.733 1.00 85.94 77 ARG A C 1
ATOM 626 O O . ARG A 1 77 ? -9.449 11.202 15.272 1.00 85.94 77 ARG A O 1
ATOM 633 N N . GLU A 1 78 ? -8.552 9.278 14.519 1.00 85.50 78 GLU A N 1
ATOM 634 C CA . GLU A 1 78 ? -9.646 8.435 14.986 1.00 85.50 78 GLU A CA 1
ATOM 635 C C . GLU A 1 78 ? -9.711 8.417 16.513 1.00 85.50 78 GLU A C 1
ATOM 637 O O . GLU A 1 78 ? -10.809 8.572 17.038 1.00 85.50 78 GLU A O 1
ATOM 642 N N . LEU A 1 79 ? -8.572 8.314 17.208 1.00 83.81 79 LEU A N 1
ATOM 643 C CA . LEU A 1 79 ? -8.496 8.355 18.671 1.00 83.81 79 LEU A CA 1
ATOM 644 C C . LEU A 1 79 ? -8.902 9.718 19.243 1.00 83.81 79 LEU A C 1
ATOM 646 O O . LEU A 1 79 ? -9.753 9.767 20.128 1.00 83.81 79 LEU A O 1
ATOM 650 N N . LYS A 1 80 ? -8.349 10.821 18.717 1.00 83.94 80 LYS A N 1
ATOM 651 C CA . LYS A 1 80 ? -8.612 12.188 19.213 1.00 83.94 80 LYS A CA 1
ATOM 652 C C . LYS A 1 80 ? -10.091 12.567 19.162 1.00 83.94 80 LYS A C 1
ATOM 654 O O . LYS A 1 80 ? -10.572 13.274 20.036 1.00 83.94 80 LYS A O 1
ATOM 659 N N . ASN A 1 81 ? -10.811 12.085 18.151 1.00 77.81 81 ASN A N 1
ATOM 660 C CA . ASN A 1 81 ? -12.208 12.448 17.921 1.00 77.81 81 ASN A CA 1
ATOM 661 C C . ASN A 1 81 ? -13.207 11.398 18.433 1.00 77.81 81 ASN A C 1
ATOM 663 O O . ASN A 1 81 ? -14.400 11.504 18.131 1.00 77.81 81 ASN A O 1
ATOM 667 N N . ARG A 1 82 ? -12.765 10.341 19.136 1.00 77.12 82 ARG A N 1
ATOM 668 C CA . ARG A 1 82 ? -13.675 9.255 19.525 1.00 77.12 82 ARG A CA 1
ATOM 669 C C . ARG A 1 82 ? -14.292 9.446 20.901 1.00 77.12 82 ARG A C 1
ATOM 671 O O . ARG A 1 82 ? -13.621 9.367 21.920 1.00 77.12 82 ARG A O 1
ATOM 678 N N . ALA A 1 83 ? -15.616 9.516 20.895 1.00 77.12 83 ALA A N 1
ATOM 679 C CA . ALA A 1 83 ? -16.469 9.132 22.009 1.00 77.12 83 ALA A CA 1
ATOM 680 C C . ALA A 1 83 ? -17.222 7.838 21.652 1.00 77.12 83 ALA A C 1
ATOM 682 O O . ALA A 1 83 ? -17.395 7.519 20.466 1.00 77.12 83 ALA A O 1
ATOM 683 N N . GLN A 1 84 ? -17.667 7.090 22.665 1.00 81.06 84 GLN A N 1
ATOM 684 C CA . GLN A 1 84 ? -18.584 5.967 22.461 1.00 81.06 84 GLN A CA 1
ATOM 685 C C . GLN A 1 84 ? -19.864 6.492 21.804 1.00 81.06 84 GLN A C 1
ATOM 687 O O . GLN A 1 84 ? -20.490 7.417 22.320 1.00 81.06 84 GLN A O 1
ATOM 692 N N . LYS A 1 85 ? -20.245 5.935 20.651 1.00 82.62 85 LYS A N 1
ATOM 693 C CA . LYS A 1 85 ? -21.483 6.348 19.976 1.00 82.62 85 LYS A CA 1
ATOM 694 C C . LYS A 1 85 ? -22.705 5.755 20.679 1.00 82.62 85 LYS A C 1
ATOM 696 O O . LYS A 1 85 ? -22.639 4.643 21.200 1.00 82.62 85 LYS A O 1
ATOM 701 N N . THR A 1 86 ? -23.840 6.450 20.629 1.00 83.69 86 THR A N 1
ATOM 702 C CA . THR A 1 86 ? -25.128 5.911 21.090 1.00 83.69 86 THR A CA 1
ATOM 703 C C . THR A 1 86 ? -25.437 4.605 20.351 1.00 83.69 86 THR A C 1
ATOM 705 O O . THR A 1 86 ? -25.482 4.586 19.123 1.00 83.69 86 THR A O 1
ATOM 708 N N . GLY A 1 87 ? -25.593 3.504 21.093 1.00 86.00 87 GLY A N 1
ATOM 709 C CA . GLY A 1 87 ? -25.811 2.160 20.538 1.00 86.00 87 GLY A CA 1
ATOM 710 C C . GLY A 1 87 ? -24.539 1.366 20.197 1.00 86.00 87 GLY A C 1
ATOM 711 O O . GLY A 1 87 ? -24.639 0.197 19.830 1.00 86.00 87 GLY A O 1
ATOM 712 N N . GLU A 1 88 ? -23.338 1.939 20.339 1.00 86.75 88 GLU A N 1
ATOM 713 C CA . GLU A 1 88 ? -22.087 1.183 20.209 1.00 86.75 88 GLU A CA 1
ATOM 714 C C . GLU A 1 88 ? -21.809 0.398 21.497 1.00 86.75 88 GLU A C 1
ATOM 716 O O . GLU A 1 88 ? -21.673 0.971 22.578 1.00 86.75 88 GLU A O 1
ATOM 721 N N . SER A 1 89 ? -21.680 -0.927 21.381 1.00 90.19 89 SER A N 1
ATOM 722 C CA . SER A 1 89 ? -21.239 -1.762 22.500 1.00 90.19 89 SER A CA 1
ATOM 723 C C . SER A 1 89 ? -19.810 -1.409 22.914 1.00 90.19 89 SER A C 1
ATOM 725 O O . SER A 1 89 ? -18.924 -1.219 22.074 1.00 90.19 89 SER A O 1
ATOM 727 N N . THR A 1 90 ? -19.558 -1.425 24.221 1.00 85.69 90 THR A N 1
ATOM 728 C CA . THR A 1 90 ? -18.231 -1.230 24.815 1.00 85.69 90 THR A CA 1
ATOM 729 C C . THR A 1 90 ? -17.184 -2.181 24.222 1.00 85.69 90 THR A C 1
ATOM 731 O O . THR A 1 90 ? -16.019 -1.811 24.083 1.00 85.69 90 THR A O 1
ATOM 734 N N . GLN A 1 91 ? -17.580 -3.393 23.816 1.00 88.56 91 GLN A N 1
ATOM 735 C CA . GLN A 1 91 ? -16.665 -4.353 23.193 1.00 88.56 91 GLN A CA 1
ATOM 736 C C . GLN A 1 91 ? -16.215 -3.902 21.797 1.00 88.56 91 GLN A C 1
ATOM 738 O O . GLN A 1 91 ? -15.028 -3.968 21.475 1.00 88.56 91 GLN 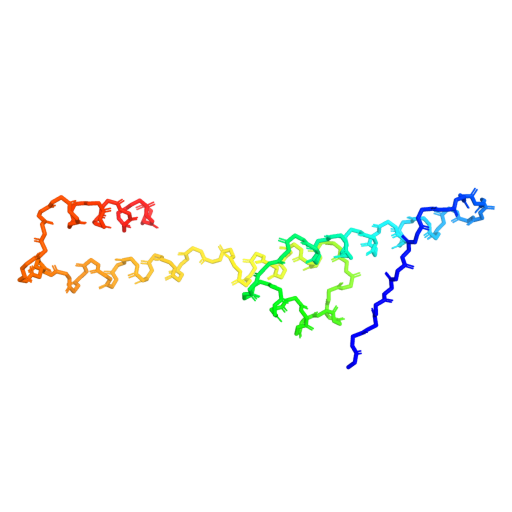A O 1
ATOM 743 N N . THR A 1 92 ? -17.139 -3.396 20.980 1.00 85.44 92 THR A N 1
ATOM 744 C CA . THR A 1 92 ? -16.841 -2.867 19.640 1.00 85.44 92 THR A CA 1
ATOM 745 C C . THR A 1 92 ? -15.901 -1.668 19.724 1.00 85.44 92 THR A C 1
ATOM 747 O O . THR A 1 92 ? -14.925 -1.589 18.969 1.00 85.44 92 THR A O 1
ATOM 750 N N . LEU A 1 93 ? -16.139 -0.787 20.700 1.00 83.31 93 LEU A N 1
ATOM 751 C CA . LEU A 1 93 ? -15.264 0.344 20.981 1.00 83.31 93 LEU A CA 1
ATOM 752 C C . LEU A 1 93 ? -13.849 -0.130 21.352 1.00 83.31 93 LEU A C 1
ATOM 754 O O . LEU A 1 93 ? -12.884 0.304 20.726 1.00 83.31 93 LEU A O 1
ATOM 758 N N . LYS A 1 94 ? -13.712 -1.077 22.291 1.00 85.25 94 LYS A N 1
ATOM 759 C CA . LYS A 1 94 ? -12.410 -1.646 22.694 1.00 85.25 94 LYS A CA 1
ATOM 760 C C . LYS A 1 94 ? -11.646 -2.262 21.518 1.00 85.25 94 LYS A C 1
ATOM 762 O O . LYS A 1 94 ? -10.450 -2.014 21.357 1.00 85.25 94 LYS A O 1
ATOM 767 N N . VAL A 1 95 ? -12.321 -3.031 20.660 1.00 87.38 95 VAL A N 1
ATOM 768 C CA . VAL A 1 95 ? -11.688 -3.645 19.479 1.00 87.38 95 VAL A CA 1
ATOM 769 C C . VAL A 1 95 ? -11.169 -2.576 18.516 1.00 87.38 95 VAL A C 1
ATOM 771 O O . VAL A 1 95 ? -10.046 -2.692 18.025 1.00 87.38 95 VAL A O 1
ATOM 774 N N . ARG A 1 96 ? -11.931 -1.509 18.267 1.00 83.19 96 ARG A N 1
ATOM 775 C CA . ARG A 1 96 ? -11.473 -0.405 17.409 1.00 83.19 96 ARG A CA 1
ATOM 776 C C . ARG A 1 96 ? -10.325 0.389 18.032 1.00 83.19 96 ARG A C 1
ATOM 778 O O . ARG A 1 96 ? -9.329 0.616 17.348 1.00 83.19 96 ARG A O 1
ATOM 785 N N . LEU A 1 97 ? -10.413 0.729 19.318 1.00 84.00 97 LEU A N 1
ATOM 786 C CA . LEU A 1 97 ? -9.340 1.427 20.036 1.00 84.00 97 LEU A CA 1
ATOM 787 C C . LEU A 1 97 ? -8.037 0.615 20.024 1.00 84.00 97 LEU A C 1
ATOM 789 O O . LEU A 1 97 ? -6.984 1.158 19.709 1.00 84.00 97 LEU A O 1
ATOM 793 N N . SER A 1 98 ? -8.105 -0.700 20.260 1.00 85.12 98 SER A N 1
ATOM 794 C CA . SER A 1 98 ? -6.919 -1.571 20.220 1.00 85.12 98 SER A CA 1
ATOM 795 C C . SER A 1 98 ? -6.300 -1.709 18.824 1.00 85.12 98 SER A C 1
ATOM 797 O O . SER A 1 98 ? -5.100 -1.945 18.704 1.00 85.12 98 SER A O 1
ATOM 799 N N . LYS A 1 99 ? -7.087 -1.593 17.745 1.00 84.69 99 LYS A N 1
ATOM 800 C CA . LYS A 1 99 ? -6.547 -1.529 16.375 1.00 84.69 99 LYS A CA 1
ATOM 801 C C . LYS A 1 99 ? -5.797 -0.219 16.141 1.00 84.69 99 LYS A C 1
ATOM 803 O O . LYS A 1 99 ? -4.679 -0.259 15.641 1.00 84.69 99 LYS A O 1
ATOM 808 N N . CYS A 1 100 ? -6.379 0.908 16.553 1.00 82.50 100 CYS A N 1
ATOM 809 C CA . CYS A 1 100 ? -5.730 2.214 16.432 1.00 82.50 100 CYS A CA 1
ATOM 810 C C . CYS A 1 100 ? -4.433 2.263 17.252 1.00 82.50 100 CYS A C 1
ATOM 812 O O . CYS A 1 100 ? -3.400 2.639 16.717 1.00 82.50 100 CYS A O 1
ATOM 814 N N . ALA A 1 101 ? -4.462 1.789 18.503 1.00 81.44 101 ALA A N 1
ATOM 815 C CA . ALA A 1 101 ? -3.295 1.768 19.386 1.00 81.44 101 ALA A CA 1
ATOM 816 C C . ALA A 1 101 ? -2.129 0.937 18.824 1.00 81.44 101 ALA A C 1
ATOM 818 O O . ALA A 1 101 ? -0.995 1.382 18.873 1.00 81.44 101 ALA A O 1
ATOM 819 N N . ARG A 1 102 ? -2.399 -0.230 18.221 1.00 82.88 102 ARG A N 1
ATOM 820 C CA . ARG A 1 102 ? -1.363 -1.073 17.584 1.00 82.88 102 ARG A CA 1
ATOM 821 C C . ARG A 1 102 ? -0.746 -0.477 16.317 1.00 82.88 102 ARG A C 1
ATOM 823 O O . ARG A 1 102 ? 0.242 -1.006 15.827 1.00 82.88 102 ARG A O 1
ATOM 830 N N . THR A 1 103 ? -1.380 0.544 15.747 1.00 79.00 103 THR A N 1
ATOM 831 C CA . THR A 1 103 ? -0.904 1.216 14.530 1.00 79.00 103 THR A CA 1
ATOM 832 C C . THR A 1 103 ? 0.035 2.377 14.872 1.00 79.00 103 THR A C 1
ATOM 834 O O . THR A 1 103 ? 0.737 2.859 13.990 1.00 79.00 103 THR A O 1
ATOM 837 N N . LEU A 1 104 ? 0.054 2.820 16.134 1.00 72.31 104 LEU A N 1
ATOM 838 C CA . LEU A 1 104 ? 0.946 3.863 16.636 1.00 72.31 104 LEU A CA 1
ATOM 839 C C . LEU A 1 104 ? 2.279 3.250 17.114 1.00 72.31 104 LEU A C 1
ATOM 841 O O . LEU A 1 104 ? 2.265 2.104 17.572 1.00 72.31 104 LEU A O 1
ATOM 845 N N . PRO A 1 105 ? 3.404 3.976 16.973 1.00 64.31 105 PRO A N 1
ATOM 846 C CA . PRO A 1 105 ? 4.714 3.546 17.465 1.00 64.31 105 PRO A CA 1
ATOM 847 C C . PRO A 1 105 ? 4.798 3.491 18.996 1.00 64.31 105 PRO A C 1
ATOM 849 O O . PRO A 1 105 ? 4.063 4.254 19.668 1.00 64.31 105 PRO A O 1
#